Protein AF-A0AAN8WS54-F1 (afdb_monomer)

pLDDT: mean 79.35, std 14.36, range [49.56, 96.69]

Structure (mmCIF, N/CA/C/O backbone):
data_AF-A0AAN8WS54-F1
#
_entry.id   AF-A0AAN8WS54-F1
#
loop_
_atom_site.group_PDB
_atom_site.id
_atom_site.type_symbol
_atom_site.label_atom_id
_atom_site.label_alt_id
_atom_site.label_comp_id
_atom_site.label_asym_id
_atom_site.label_entity_id
_atom_site.label_seq_id
_atom_site.pdbx_PDB_ins_code
_atom_site.Cartn_x
_atom_site.Cartn_y
_atom_site.Cartn_z
_atom_site.occupancy
_atom_site.B_iso_or_equiv
_atom_site.auth_seq_id
_atom_site.auth_comp_id
_atom_site.auth_asym_id
_atom_site.auth_atom_id
_atom_site.pdbx_PDB_model_num
ATOM 1 N N . MET A 1 1 ? 0.613 -7.664 -2.231 1.00 59.56 1 MET A N 1
ATOM 2 C CA . MET A 1 1 ? 0.636 -6.201 -1.963 1.00 59.56 1 MET A CA 1
ATOM 3 C C . MET A 1 1 ? 1.751 -5.800 -0.990 1.00 59.56 1 MET A C 1
ATOM 5 O O . MET A 1 1 ? 1.720 -6.219 0.159 1.00 59.56 1 MET A O 1
ATOM 9 N N . PHE A 1 2 ? 2.705 -4.967 -1.430 1.00 70.44 2 PHE A N 1
ATOM 10 C CA . PHE A 1 2 ? 3.689 -4.318 -0.548 1.00 70.44 2 PHE A CA 1
A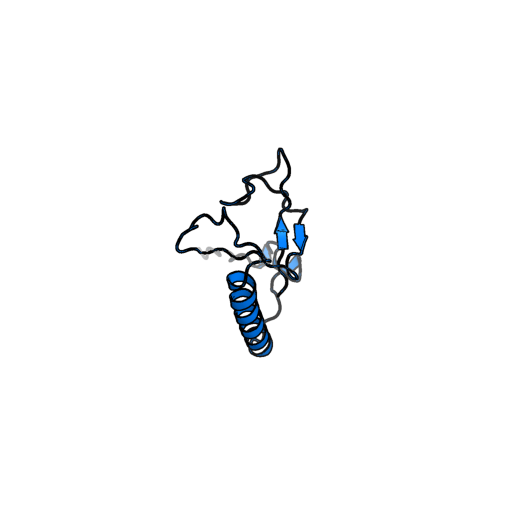TOM 11 C C . PHE A 1 2 ? 3.227 -2.900 -0.216 1.00 70.44 2 PHE A C 1
ATOM 13 O O . PHE A 1 2 ? 3.254 -2.025 -1.084 1.00 70.44 2 PHE A O 1
ATOM 20 N N . LEU A 1 3 ? 2.813 -2.664 1.024 1.00 78.88 3 LEU A N 1
ATOM 21 C CA . LEU A 1 3 ? 2.428 -1.341 1.499 1.00 78.88 3 LEU A CA 1
ATOM 22 C C . LEU A 1 3 ? 3.521 -0.742 2.365 1.00 78.88 3 LEU A C 1
ATOM 24 O O . LEU A 1 3 ? 4.018 -1.364 3.300 1.00 78.88 3 LEU A O 1
ATOM 28 N N . LYS A 1 4 ? 3.862 0.508 2.066 1.00 78.31 4 LYS A N 1
ATOM 29 C CA . LYS A 1 4 ? 4.844 1.276 2.822 1.00 78.31 4 LYS A CA 1
ATOM 30 C C . LYS A 1 4 ? 4.226 2.582 3.281 1.00 78.31 4 LYS A C 1
ATOM 32 O O . LYS A 1 4 ? 3.531 3.240 2.513 1.00 78.31 4 LYS A O 1
ATOM 37 N N . ARG A 1 5 ? 4.526 2.974 4.514 1.00 75.38 5 ARG A N 1
ATOM 38 C CA . ARG A 1 5 ? 4.128 4.257 5.096 1.00 75.38 5 ARG A CA 1
ATOM 39 C C . ARG A 1 5 ? 5.364 5.013 5.547 1.00 75.38 5 ARG A C 1
ATOM 41 O O . ARG A 1 5 ? 6.258 4.421 6.136 1.00 75.38 5 ARG A O 1
ATOM 48 N N . HIS A 1 6 ? 5.421 6.318 5.315 1.00 74.00 6 HIS A N 1
ATOM 49 C CA . HIS A 1 6 ? 6.519 7.123 5.844 1.00 74.00 6 HIS A CA 1
ATOM 50 C C . HIS A 1 6 ? 6.444 7.242 7.366 1.00 74.00 6 HIS A C 1
ATOM 52 O O . HIS A 1 6 ? 5.361 7.409 7.933 1.00 74.00 6 HIS A O 1
ATOM 58 N N . LYS A 1 7 ? 7.601 7.182 8.029 1.00 69.50 7 LYS A N 1
ATOM 59 C CA . LYS A 1 7 ? 7.674 7.444 9.466 1.00 69.50 7 LYS A CA 1
ATOM 60 C C . LYS A 1 7 ? 7.533 8.940 9.726 1.00 69.50 7 LYS A C 1
ATOM 62 O O . LYS A 1 7 ? 8.192 9.754 9.07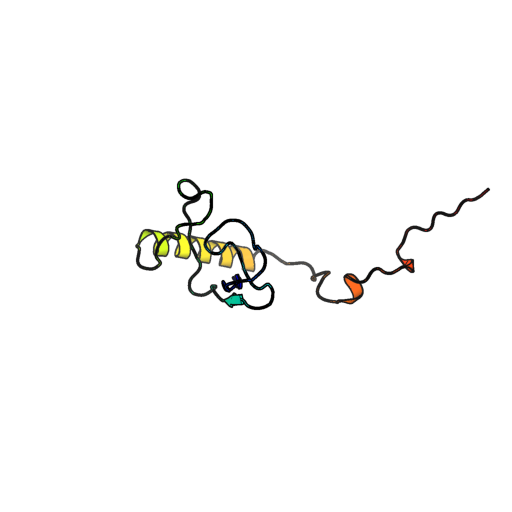0 1.00 69.50 7 LYS A O 1
ATOM 67 N N . TYR A 1 8 ? 6.699 9.277 10.705 1.00 65.06 8 TYR A N 1
ATOM 68 C CA . TYR A 1 8 ? 6.639 10.629 11.243 1.00 65.06 8 TYR A CA 1
ATOM 69 C C . TYR A 1 8 ? 7.945 10.963 11.957 1.00 65.06 8 TYR A C 1
ATOM 71 O O . TYR A 1 8 ? 8.429 10.172 12.767 1.00 65.06 8 TYR A O 1
ATOM 79 N N . HIS A 1 9 ? 8.474 12.153 11.688 1.00 60.34 9 HIS A N 1
ATOM 80 C CA . HIS A 1 9 ? 9.602 12.724 12.418 1.00 60.34 9 HIS A CA 1
ATOM 81 C C . HIS A 1 9 ? 9.334 14.206 12.671 1.00 60.34 9 HIS A C 1
ATOM 83 O O . HIS A 1 9 ? 8.999 14.941 11.735 1.00 60.34 9 HIS A O 1
ATOM 89 N N . GLU A 1 10 ? 9.529 14.654 13.913 1.00 57.16 10 GLU A N 1
ATOM 90 C CA . GLU A 1 10 ? 9.531 16.081 14.246 1.00 57.16 10 GLU A CA 1
ATOM 91 C C . GLU A 1 10 ? 10.614 16.785 13.395 1.00 57.16 10 GLU A C 1
ATOM 93 O O . GLU A 1 10 ? 11.775 16.376 13.408 1.00 57.16 10 GLU A O 1
ATOM 98 N N . ASN A 1 11 ? 10.235 17.822 12.631 1.00 57.25 11 ASN A N 1
ATOM 99 C CA . ASN A 1 11 ? 11.071 18.583 11.672 1.00 57.25 11 ASN A CA 1
ATOM 100 C C . ASN A 1 11 ? 11.350 17.948 10.290 1.00 57.25 11 ASN A C 1
ATOM 102 O O . ASN A 1 11 ? 12.312 18.337 9.624 1.00 57.25 11 ASN A O 1
ATOM 106 N N . SER A 1 12 ? 10.542 16.995 9.826 1.00 59.56 12 SER A N 1
ATOM 107 C CA . SER A 1 12 ? 10.639 16.493 8.442 1.00 59.56 12 SER A CA 1
ATOM 108 C C . SER A 1 12 ? 9.826 17.341 7.440 1.00 59.56 12 SER A C 1
ATOM 110 O O . SER A 1 12 ? 9.286 18.376 7.810 1.00 59.56 12 SER A O 1
ATOM 112 N N . THR A 1 13 ? 9.802 16.987 6.151 1.00 55.06 13 THR A N 1
ATOM 113 C CA . THR A 1 13 ? 9.071 17.717 5.087 1.00 55.06 13 THR A CA 1
ATOM 114 C C . THR A 1 13 ? 7.670 17.152 4.863 1.00 55.06 13 THR A C 1
ATOM 116 O O . THR A 1 13 ? 7.441 15.969 5.083 1.00 55.06 13 THR A O 1
ATOM 119 N N . GLN A 1 14 ? 6.726 17.982 4.413 1.00 53.38 14 GLN A N 1
ATOM 120 C CA . GLN A 1 14 ? 5.315 17.609 4.302 1.00 53.38 14 GLN A CA 1
ATOM 121 C C . GLN A 1 14 ? 5.053 16.474 3.304 1.00 53.38 14 GLN A C 1
ATOM 123 O O . GLN A 1 14 ? 5.383 16.583 2.124 1.00 53.38 14 GLN A O 1
ATOM 128 N N . CYS A 1 15 ? 4.410 15.406 3.779 1.00 54.31 15 CYS A N 1
ATOM 129 C CA . CYS A 1 15 ? 4.001 14.254 2.978 1.00 54.31 15 CYS A CA 1
ATOM 130 C C . CYS A 1 15 ? 2.470 14.126 2.988 1.00 54.31 15 CYS A C 1
ATOM 132 O O . CYS A 1 15 ? 1.923 13.205 3.580 1.00 54.31 15 CYS A O 1
ATOM 134 N N . GLY A 1 16 ? 1.779 15.060 2.328 1.00 53.72 16 GLY A N 1
ATOM 135 C CA . GLY A 1 16 ? 0.326 14.981 2.122 1.00 53.72 16 GLY A CA 1
ATOM 136 C C . GLY A 1 16 ? -0.541 15.382 3.325 1.00 53.72 16 GLY A C 1
ATOM 137 O O . GLY A 1 16 ? -0.067 16.031 4.259 1.00 53.72 16 GLY A O 1
ATOM 138 N N . TRP A 1 17 ? -1.835 15.057 3.228 1.00 49.56 17 TRP A N 1
ATOM 139 C CA . TRP A 1 17 ? -2.867 15.252 4.258 1.00 49.56 17 TRP A CA 1
ATOM 140 C C . TRP A 1 17 ? -3.080 13.915 4.998 1.00 49.56 17 TRP A C 1
ATOM 142 O O . TRP A 1 17 ? -3.034 12.879 4.340 1.00 49.56 17 TRP A O 1
ATOM 152 N N . GLY A 1 18 ? -3.223 13.928 6.330 1.00 52.03 18 GLY A N 1
ATOM 153 C CA . GLY A 1 18 ? -3.284 12.726 7.184 1.00 52.03 18 GLY A CA 1
ATOM 154 C C . GLY A 1 18 ? -2.297 12.756 8.367 1.00 52.03 18 GLY A C 1
ATOM 155 O O . GLY A 1 18 ? -1.488 13.682 8.471 1.00 52.03 18 GLY A O 1
ATOM 156 N N . ILE A 1 19 ? -2.330 11.723 9.234 1.00 50.78 19 ILE A N 1
ATOM 157 C CA . ILE A 1 19 ? -1.767 11.623 10.619 1.00 50.78 19 ILE A CA 1
ATOM 158 C C . ILE A 1 19 ? -0.261 11.901 10.837 1.00 50.78 19 ILE A C 1
ATOM 160 O O . ILE A 1 19 ? 0.325 11.518 11.854 1.00 50.78 19 ILE A O 1
ATOM 164 N N . SER A 1 20 ? 0.429 12.519 9.893 1.00 50.78 20 SER A N 1
ATOM 165 C CA . SER A 1 20 ? 1.713 13.165 10.126 1.00 50.78 20 SER A CA 1
ATOM 166 C C . SER A 1 20 ? 2.010 14.137 8.988 1.00 50.78 20 SER A C 1
ATOM 168 O O . SER A 1 20 ? 2.439 13.738 7.913 1.00 50.78 20 SER A O 1
ATOM 170 N N . ALA A 1 21 ? 1.819 15.436 9.243 1.00 52.38 21 ALA A N 1
ATOM 171 C CA . ALA A 1 21 ? 2.047 16.510 8.272 1.00 52.38 21 ALA A CA 1
ATOM 172 C C . ALA A 1 21 ? 3.521 16.680 7.862 1.00 52.38 21 ALA A C 1
ATOM 174 O O . ALA A 1 21 ? 3.827 17.564 7.072 1.00 52.38 21 ALA A O 1
ATOM 175 N N . PHE A 1 22 ? 4.430 15.860 8.396 1.00 52.62 22 PHE A N 1
ATOM 176 C CA . PHE A 1 22 ? 5.859 15.868 8.121 1.00 52.62 22 PHE A CA 1
ATOM 177 C C . PHE A 1 22 ? 6.369 14.425 8.112 1.00 52.62 22 PHE A C 1
ATOM 179 O O . PHE A 1 22 ? 6.255 13.736 9.125 1.00 52.62 22 PHE A O 1
ATOM 186 N N . CYS A 1 23 ? 6.947 13.954 7.004 1.00 58.97 23 CYS A N 1
ATOM 187 C CA . CYS A 1 23 ? 7.574 12.636 6.971 1.00 58.97 23 CYS A CA 1
ATOM 188 C C . CYS A 1 23 ? 8.943 12.641 6.275 1.00 58.97 23 CYS A C 1
ATOM 190 O O . CYS A 1 23 ? 9.284 13.517 5.475 1.00 58.97 23 CYS A O 1
ATOM 192 N N . ASN A 1 24 ? 9.763 11.635 6.592 1.00 56.59 24 ASN A N 1
ATOM 193 C CA . ASN A 1 24 ? 11.043 11.403 5.926 1.00 56.59 24 ASN A CA 1
ATOM 194 C C . ASN A 1 24 ? 10.851 10.454 4.728 1.00 56.59 24 ASN A C 1
ATOM 196 O O . ASN A 1 24 ? 10.416 9.313 4.890 1.00 56.59 24 ASN A O 1
ATOM 200 N N . CYS A 1 25 ? 11.213 10.899 3.520 1.00 60.44 25 CYS A N 1
ATOM 201 C CA . CYS A 1 25 ? 11.076 10.099 2.297 1.00 60.44 25 CYS A CA 1
ATOM 202 C C . CYS A 1 25 ? 11.927 8.815 2.289 1.00 60.44 25 CYS A C 1
ATOM 204 O O . CYS A 1 25 ? 11.630 7.893 1.533 1.00 60.44 25 CYS A O 1
ATOM 206 N N . PHE A 1 26 ? 12.975 8.752 3.112 1.00 65.25 26 PHE A N 1
ATOM 207 C CA . PHE A 1 26 ? 13.935 7.648 3.149 1.00 65.25 26 PHE A CA 1
ATOM 208 C C . PHE A 1 26 ? 13.671 6.642 4.272 1.00 65.25 26 PHE A C 1
ATOM 210 O O . PHE A 1 26 ? 14.315 5.595 4.303 1.00 65.25 26 PHE A O 1
ATOM 217 N N . ASP A 1 27 ? 12.737 6.935 5.179 1.00 70.94 27 ASP A N 1
ATOM 218 C CA . ASP A 1 27 ? 12.437 6.093 6.334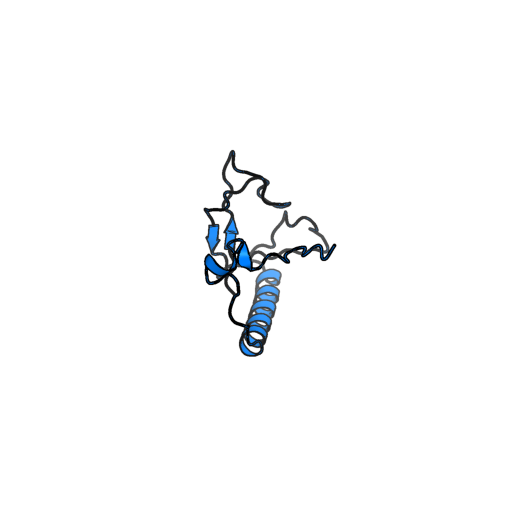 1.00 70.94 27 ASP A CA 1
ATOM 219 C C . ASP A 1 27 ? 10.955 5.698 6.334 1.00 70.94 27 ASP A C 1
ATOM 221 O O . ASP A 1 27 ? 10.063 6.528 6.529 1.00 70.94 27 ASP A O 1
ATOM 225 N N . VAL A 1 28 ? 10.695 4.417 6.068 1.00 76.00 28 VAL A N 1
ATOM 226 C CA . VAL A 1 28 ? 9.353 3.870 5.836 1.00 76.00 28 VAL A CA 1
ATOM 227 C C . VAL A 1 28 ? 9.099 2.632 6.696 1.00 76.00 28 VAL A C 1
ATOM 229 O O . VAL A 1 28 ? 9.994 1.814 6.907 1.00 76.00 28 VAL A O 1
ATOM 232 N N . TRP A 1 29 ? 7.873 2.491 7.192 1.00 79.69 29 TRP A N 1
ATOM 233 C CA . TRP A 1 29 ? 7.333 1.269 7.778 1.00 79.69 29 TRP A CA 1
ATOM 234 C C . TRP A 1 29 ? 6.706 0.403 6.697 1.00 79.69 29 TRP A C 1
ATOM 236 O O . TRP A 1 29 ? 5.965 0.907 5.854 1.00 79.69 29 TRP A O 1
ATOM 246 N N . ASP A 1 30 ? 6.986 -0.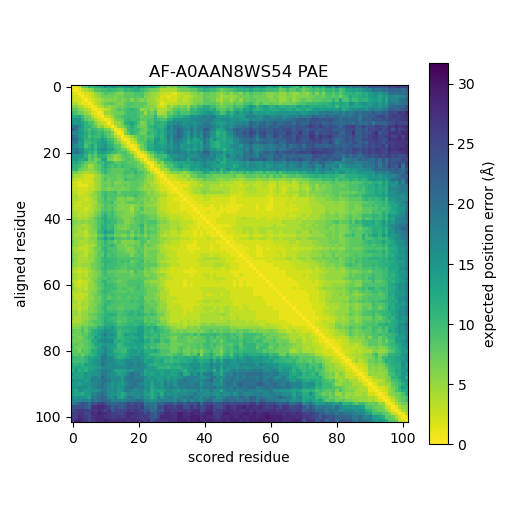895 6.746 1.00 84.62 30 ASP A N 1
ATOM 247 C CA . ASP A 1 30 ? 6.172 -1.881 6.049 1.00 84.62 30 ASP A CA 1
ATOM 248 C C . ASP A 1 30 ? 4.885 -2.088 6.853 1.00 84.62 30 ASP A C 1
ATOM 250 O O . ASP A 1 30 ? 4.943 -2.363 8.052 1.00 84.62 30 ASP A O 1
ATOM 254 N N . ILE A 1 31 ? 3.742 -1.891 6.205 1.00 87.44 31 ILE A N 1
ATOM 255 C CA . ILE A 1 31 ? 2.410 -2.065 6.800 1.00 87.44 31 ILE A CA 1
ATOM 256 C C . ILE A 1 31 ? 1.604 -3.130 6.046 1.00 87.44 31 ILE A C 1
ATOM 258 O O . ILE A 1 31 ? 0.381 -3.165 6.125 1.00 87.44 31 ILE A O 1
ATOM 262 N N . SER A 1 32 ? 2.269 -3.989 5.269 1.00 86.75 32 SER A N 1
ATOM 263 C CA . SER A 1 32 ? 1.601 -5.013 4.453 1.00 86.75 32 SER A CA 1
ATOM 264 C C . SER A 1 32 ? 0.821 -6.016 5.316 1.00 86.75 32 SER A C 1
ATOM 266 O O . SER A 1 32 ? -0.288 -6.428 4.954 1.00 86.75 32 SER A O 1
ATOM 268 N N . ASP A 1 33 ? 1.366 -6.355 6.488 1.00 87.62 33 ASP A N 1
ATOM 269 C CA . ASP A 1 33 ? 0.777 -7.313 7.433 1.00 87.62 33 ASP A CA 1
ATOM 270 C C . ASP A 1 33 ? -0.414 -6.744 8.214 1.00 87.62 33 ASP A C 1
ATOM 272 O O . ASP A 1 33 ? -1.327 -7.493 8.567 1.00 87.62 33 ASP A O 1
ATOM 276 N N . GLU A 1 34 ? -0.459 -5.428 8.416 1.00 89.81 34 GLU A N 1
ATOM 277 C CA . GLU A 1 34 ? -1.550 -4.725 9.094 1.00 89.81 34 GLU A CA 1
ATOM 278 C C . GLU A 1 34 ? -1.825 -3.390 8.374 1.00 89.81 34 GLU A C 1
ATOM 280 O O . GLU A 1 34 ? -1.346 -2.332 8.792 1.00 89.81 34 GLU A O 1
ATOM 285 N N . PRO A 1 35 ? -2.540 -3.426 7.231 1.00 91.56 35 PRO A N 1
ATOM 286 C CA . PRO A 1 35 ? -2.823 -2.234 6.443 1.00 91.56 35 PRO A CA 1
ATOM 287 C C . PRO A 1 35 ? -3.712 -1.268 7.217 1.00 91.56 35 PRO A C 1
ATOM 289 O O . PRO A 1 35 ? -4.556 -1.669 8.013 1.00 91.56 35 PRO A O 1
ATOM 292 N N . MET A 1 36 ? -3.587 0.023 6.945 1.00 90.94 36 MET A N 1
ATOM 293 C CA . MET A 1 36 ? -4.484 1.008 7.541 1.00 90.94 36 MET A CA 1
ATOM 294 C C . MET A 1 36 ? -5.775 1.084 6.737 1.00 90.94 36 MET A C 1
ATOM 296 O O . MET A 1 36 ? -5.735 1.172 5.511 1.00 90.94 36 MET A O 1
ATOM 300 N N . LEU A 1 37 ? -6.907 1.042 7.435 1.00 92.69 37 LEU A N 1
ATOM 301 C CA . LEU A 1 37 ? -8.231 1.128 6.835 1.00 92.69 37 LEU A CA 1
ATOM 302 C C . LEU A 1 37 ? -8.883 2.449 7.240 1.00 92.69 37 LEU A C 1
ATOM 304 O O . LEU A 1 37 ? -8.864 2.798 8.417 1.00 92.69 37 LEU A O 1
ATOM 308 N N . TYR A 1 38 ? -9.486 3.146 6.281 1.00 92.94 38 TYR A N 1
ATOM 309 C CA . TYR A 1 38 ? -10.190 4.407 6.503 1.00 92.94 38 TYR A CA 1
ATOM 310 C C . TYR A 1 38 ? -11.569 4.353 5.847 1.00 92.94 38 TYR A C 1
ATOM 312 O O . TYR A 1 38 ? -11.723 3.811 4.751 1.00 92.94 38 TYR A O 1
ATOM 320 N N . ASP A 1 39 ? -12.567 4.939 6.505 1.00 93.94 39 ASP A N 1
ATOM 321 C CA . ASP A 1 39 ? -13.888 5.158 5.917 1.00 93.94 39 ASP A CA 1
ATOM 322 C C . ASP A 1 39 ? -13.918 6.541 5.261 1.00 93.94 39 ASP A C 1
ATOM 324 O O . ASP A 1 39 ? -14.233 7.540 5.905 1.00 93.94 39 ASP A O 1
ATOM 328 N N . LEU A 1 40 ? -13.630 6.598 3.960 1.00 91.69 40 LEU A N 1
ATOM 329 C CA . LEU A 1 40 ? -13.586 7.851 3.197 1.00 91.69 40 LEU A CA 1
ATOM 330 C C . LEU A 1 40 ? -14.931 8.597 3.148 1.00 91.69 40 LEU A C 1
ATOM 332 O O . LEU A 1 40 ? -14.962 9.768 2.776 1.00 91.69 40 LEU A O 1
ATOM 336 N N . SER A 1 41 ? -16.048 7.955 3.510 1.00 94.31 41 SER A N 1
ATOM 337 C CA . SER A 1 41 ? -17.346 8.636 3.596 1.00 94.31 41 SER A CA 1
ATOM 338 C C . SER A 1 41 ? -17.469 9.520 4.840 1.00 94.31 41 SER A C 1
ATOM 340 O O . SER A 1 41 ? -18.258 10.468 4.849 1.00 94.31 41 SER A O 1
ATOM 342 N N . ARG A 1 42 ? -16.680 9.228 5.881 1.00 93.06 42 ARG A N 1
ATOM 343 C CA . ARG A 1 42 ? -16.681 9.929 7.174 1.00 93.06 42 ARG A CA 1
ATOM 344 C C . ARG A 1 42 ? -15.361 10.634 7.470 1.00 93.06 42 ARG A C 1
ATOM 346 O O . ARG A 1 42 ? -15.367 11.665 8.132 1.00 93.06 42 ARG A O 1
ATOM 353 N N . ASP A 1 43 ? -14.260 10.095 6.967 1.00 87.62 43 ASP A N 1
ATOM 354 C CA . ASP A 1 43 ? -12.886 10.527 7.199 1.00 87.62 43 ASP A CA 1
ATOM 355 C C . ASP A 1 43 ? -12.175 10.752 5.857 1.00 87.62 43 ASP A C 1
ATOM 357 O O . ASP A 1 43 ? -11.271 10.024 5.457 1.00 87.62 43 ASP A O 1
ATOM 361 N N . VAL A 1 44 ? -12.626 11.777 5.125 1.00 86.81 44 VAL A N 1
ATOM 362 C CA . VAL A 1 44 ? -12.116 12.132 3.783 1.00 86.81 44 VAL A CA 1
ATOM 363 C C . VAL A 1 44 ? -10.616 12.461 3.798 1.00 86.81 44 VAL A C 1
ATOM 365 O O . VAL A 1 44 ? -9.951 12.359 2.770 1.00 86.81 44 VAL A O 1
ATOM 368 N N . TYR A 1 45 ? -10.094 12.877 4.953 1.00 81.56 45 TYR A N 1
ATOM 369 C CA . TYR A 1 45 ? -8.700 13.279 5.133 1.00 81.56 45 TYR A CA 1
ATOM 370 C C . TYR A 1 45 ? -7.796 12.166 5.680 1.00 81.56 45 TYR A C 1
ATOM 372 O O . TYR A 1 45 ? -6.607 12.416 5.853 1.00 81.56 45 TYR A O 1
ATOM 380 N N . GLU A 1 46 ? -8.324 10.957 5.912 1.00 85.38 46 GLU A N 1
ATOM 381 C CA . GLU A 1 46 ? -7.549 9.800 6.393 1.00 85.38 46 GLU A CA 1
ATOM 382 C C . GLU A 1 46 ? -6.808 10.073 7.723 1.00 85.38 46 GLU A C 1
ATOM 384 O O . GLU A 1 46 ? -5.661 9.662 7.941 1.00 85.38 46 GLU A O 1
ATOM 389 N N . ASP A 1 47 ? -7.467 10.790 8.636 1.00 83.19 47 ASP A N 1
ATOM 390 C CA . ASP A 1 47 ? -6.916 11.168 9.940 1.00 83.19 47 ASP A CA 1
ATOM 391 C C . ASP A 1 47 ? -7.223 10.128 11.034 1.00 83.19 47 ASP A C 1
ATOM 393 O O . ASP A 1 47 ? -6.516 10.047 12.044 1.00 83.19 47 ASP A O 1
ATOM 397 N N . HIS A 1 48 ? -8.255 9.303 10.836 1.00 87.38 48 HIS A N 1
ATOM 398 C CA . HIS A 1 48 ? -8.843 8.425 11.847 1.00 87.38 48 HIS A CA 1
ATOM 399 C C . HIS A 1 48 ? -8.951 6.980 11.332 1.00 87.38 48 HIS A C 1
ATOM 401 O O . HIS A 1 48 ? -10.025 6.539 10.911 1.00 87.38 48 HIS A O 1
ATOM 407 N N . PRO A 1 49 ? -7.858 6.197 11.389 1.00 90.75 49 PRO A N 1
ATOM 408 C CA . PRO A 1 49 ? -7.877 4.819 10.921 1.00 90.75 49 PRO A CA 1
ATOM 409 C C . PRO A 1 49 ? -8.795 3.943 11.778 1.00 90.75 49 PRO A C 1
ATOM 411 O O . PRO A 1 49 ? -8.811 4.029 13.011 1.00 90.75 49 PRO A O 1
ATOM 414 N N . ILE A 1 50 ? -9.514 3.038 11.120 1.00 94.25 50 ILE A N 1
ATOM 415 C CA . ILE A 1 50 ? -10.309 1.997 11.766 1.00 94.25 50 ILE A CA 1
ATOM 416 C C . ILE A 1 50 ? -9.356 1.019 12.458 1.00 94.25 50 ILE A C 1
ATOM 418 O O . ILE A 1 50 ? -8.382 0.544 11.872 1.00 94.25 50 ILE A O 1
ATOM 422 N N . SER A 1 51 ? -9.636 0.717 13.727 1.00 94.12 51 SER A N 1
ATOM 423 C CA . SER A 1 51 ? -8.763 -0.131 14.537 1.00 94.12 51 SER A CA 1
ATOM 424 C C . SER A 1 51 ? -8.742 -1.588 14.035 1.00 94.12 51 SER A C 1
ATOM 426 O O . SER A 1 51 ? -9.817 -2.163 13.825 1.00 94.12 51 SER A O 1
ATOM 428 N N . PRO A 1 52 ? -7.556 -2.232 13.968 1.00 93.94 52 PRO A N 1
ATOM 429 C CA . PRO A 1 52 ? -7.396 -3.640 13.575 1.00 93.94 52 PRO A CA 1
ATOM 430 C C . PRO A 1 52 ? -8.177 -4.648 14.428 1.00 93.94 52 PRO A C 1
ATOM 432 O O . PRO A 1 52 ? -8.488 -5.758 13.995 1.00 93.94 52 PRO A O 1
ATOM 435 N N . ASN A 1 53 ? -8.520 -4.254 15.655 1.00 95.12 53 ASN A N 1
ATOM 436 C CA . ASN A 1 53 ? -9.233 -5.092 16.617 1.00 95.12 53 ASN A CA 1
ATOM 437 C C . ASN A 1 53 ? -10.756 -5.109 16.401 1.00 95.12 53 ASN A C 1
ATOM 439 O O . ASN A 1 53 ? -11.475 -5.754 17.163 1.00 95.12 53 ASN A O 1
ATOM 443 N N . THR A 1 54 ? -11.266 -4.374 15.412 1.00 96.50 54 THR A N 1
ATOM 444 C CA . THR A 1 54 ? -12.700 -4.322 15.103 1.00 96.50 54 THR A CA 1
ATOM 445 C C . THR A 1 54 ? -13.085 -5.396 14.088 1.00 96.50 54 THR A C 1
ATOM 447 O O . THR A 1 54 ? -12.299 -5.756 13.213 1.00 96.50 54 THR A O 1
ATOM 450 N N . SER A 1 55 ? -14.318 -5.901 14.178 1.00 96.50 55 SER A N 1
ATOM 451 C CA . SER A 1 55 ? -14.843 -6.862 13.198 1.00 96.50 55 SER A CA 1
ATOM 45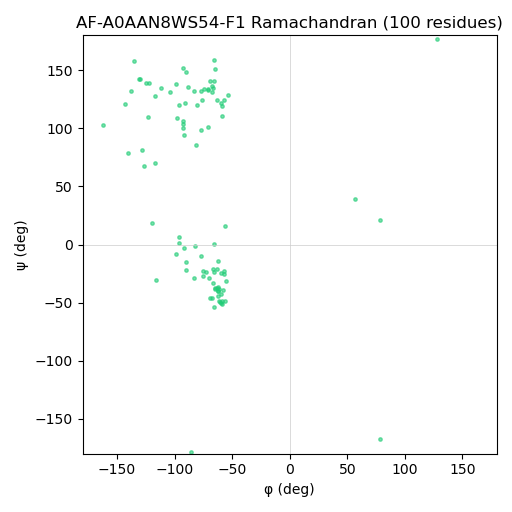2 C C . SER A 1 55 ? -14.943 -6.255 11.798 1.00 96.50 55 SER A C 1
ATOM 454 O O . SER A 1 55 ? -14.627 -6.925 10.823 1.00 96.50 55 SER A O 1
ATOM 456 N N . GLU A 1 56 ? -15.323 -4.976 11.717 1.00 95.19 56 GLU A N 1
ATOM 457 C CA . GLU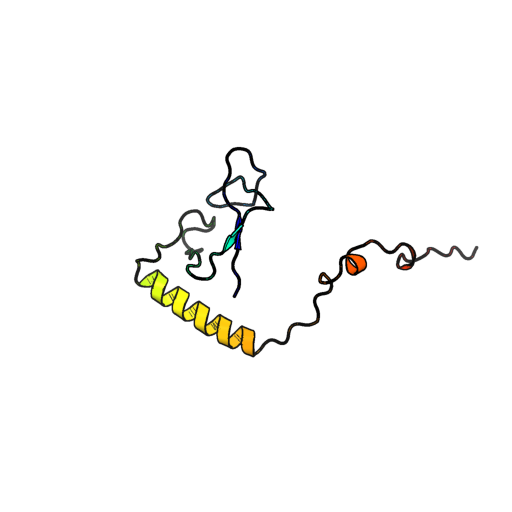 A 1 56 ? -15.387 -4.204 10.472 1.00 95.19 56 GLU A CA 1
ATOM 458 C C . GLU A 1 56 ? -14.039 -4.205 9.746 1.00 95.19 56 GLU A C 1
ATOM 460 O O . GLU A 1 56 ? -13.970 -4.531 8.562 1.00 95.19 56 GLU A O 1
ATOM 465 N N . TYR A 1 57 ? -12.952 -3.923 10.470 1.00 96.56 57 TYR A N 1
ATOM 466 C CA . TYR A 1 57 ? -11.613 -3.974 9.901 1.00 96.56 57 TYR A CA 1
ATOM 467 C C . TYR A 1 57 ? -11.283 -5.359 9.343 1.00 96.56 57 TYR A C 1
ATOM 469 O O . TYR A 1 57 ? -10.852 -5.480 8.198 1.00 96.56 57 TYR A O 1
ATOM 477 N N . GLN A 1 58 ? -11.481 -6.405 10.148 1.00 96.12 58 GLN A N 1
ATOM 478 C CA . GLN A 1 58 ? -11.093 -7.769 9.780 1.00 96.12 58 GLN A CA 1
ATOM 479 C C . GLN A 1 58 ? -11.851 -8.264 8.546 1.00 96.12 58 GLN A C 1
ATOM 481 O O . GLN A 1 58 ? -11.254 -8.890 7.669 1.00 96.12 58 GLN A O 1
ATOM 486 N N . GLU A 1 59 ? -13.142 -7.949 8.458 1.00 96.69 59 GLU A N 1
ATOM 487 C CA . GLU A 1 59 ? -13.987 -8.298 7.320 1.00 96.69 59 GLU A CA 1
ATOM 488 C C . GLU A 1 59 ? -13.541 -7.572 6.045 1.00 96.69 59 GLU A C 1
ATOM 490 O O . GLU A 1 59 ? -13.250 -8.213 5.031 1.00 96.69 59 GLU A O 1
ATOM 495 N N . VAL A 1 60 ? -13.421 -6.243 6.102 1.00 96.06 60 VAL A N 1
ATOM 496 C CA . VAL A 1 60 ? -13.099 -5.423 4.927 1.00 96.06 60 VAL A CA 1
ATOM 497 C C . VAL A 1 60 ? -11.679 -5.691 4.435 1.00 96.06 60 VAL A C 1
ATOM 499 O O . VAL A 1 60 ? -11.468 -5.906 3.241 1.00 96.06 60 VAL A O 1
ATOM 502 N N . VAL A 1 61 ? -10.695 -5.732 5.336 1.00 95.12 61 VAL A N 1
ATOM 503 C CA . VAL A 1 61 ? -9.303 -6.029 4.965 1.00 95.12 61 VAL A CA 1
ATOM 504 C C . VAL A 1 61 ? -9.175 -7.452 4.430 1.00 95.12 61 VAL A C 1
ATOM 506 O O . VAL A 1 61 ? -8.443 -7.666 3.464 1.00 95.12 61 VAL A O 1
ATOM 509 N N . GLY A 1 62 ? -9.907 -8.416 4.996 1.00 94.88 62 GLY A N 1
ATOM 510 C CA . GLY A 1 62 ? -9.966 -9.781 4.472 1.00 94.88 62 GLY A CA 1
ATOM 511 C C . GLY A 1 62 ? -10.467 -9.824 3.027 1.00 94.88 62 GLY A C 1
ATOM 512 O O . GLY A 1 62 ? -9.812 -10.416 2.166 1.00 94.88 62 GLY A O 1
ATOM 513 N N . TYR A 1 63 ? -11.574 -9.133 2.740 1.00 95.94 63 TYR A N 1
ATOM 514 C CA . TYR A 1 63 ? -12.124 -9.027 1.387 1.00 95.94 63 TYR A CA 1
ATOM 515 C C . TYR A 1 63 ? -11.144 -8.360 0.410 1.00 95.94 63 TYR A C 1
ATOM 517 O O . TYR A 1 63 ? -10.871 -8.898 -0.664 1.00 95.94 63 TYR A O 1
ATOM 525 N N . LEU A 1 64 ? -10.562 -7.221 0.796 1.00 93.50 64 LEU A N 1
ATOM 526 C CA . LEU A 1 64 ? -9.604 -6.492 -0.041 1.00 93.50 64 LEU A CA 1
ATOM 527 C C . LEU A 1 64 ? -8.352 -7.319 -0.337 1.00 93.50 64 LEU A C 1
ATOM 529 O O . LEU A 1 64 ? -7.866 -7.303 -1.465 1.00 93.50 64 LEU A O 1
ATOM 533 N N . ARG A 1 65 ? -7.843 -8.072 0.645 1.00 93.31 65 ARG A N 1
ATOM 534 C CA . ARG A 1 65 ? -6.700 -8.975 0.452 1.00 93.31 65 ARG A CA 1
ATOM 535 C C . ARG A 1 65 ? -7.001 -10.081 -0.548 1.00 93.31 65 ARG A C 1
ATOM 537 O O . ARG A 1 65 ? -6.168 -10.330 -1.413 1.00 93.31 65 ARG A O 1
ATOM 544 N N . SER A 1 66 ? -8.174 -10.707 -0.451 1.00 93.94 66 SER A N 1
ATOM 545 C CA . SER A 1 66 ? -8.598 -11.722 -1.422 1.00 93.94 66 SER A CA 1
ATOM 546 C C . SER A 1 66 ? -8.664 -11.130 -2.827 1.00 93.94 66 SER A C 1
ATOM 548 O O . SER A 1 66 ? -8.049 -11.660 -3.745 1.00 93.94 66 SER A O 1
ATOM 550 N N . TYR A 1 67 ? -9.340 -9.988 -2.975 1.00 94.12 67 TYR A N 1
ATOM 551 C CA . TYR A 1 67 ? -9.479 -9.317 -4.265 1.00 94.12 67 TYR A CA 1
ATOM 552 C C . TYR A 1 67 ? -8.123 -8.930 -4.872 1.00 94.12 67 TYR A C 1
ATOM 554 O O . TYR A 1 67 ? -7.897 -9.111 -6.066 1.00 94.12 67 TYR A O 1
ATOM 562 N N . LEU A 1 68 ? -7.207 -8.404 -4.056 1.00 91.00 68 LEU A N 1
ATOM 563 C CA . LEU A 1 68 ? -5.862 -8.047 -4.503 1.00 91.00 68 LEU A CA 1
ATOM 564 C C . LEU A 1 68 ? -5.051 -9.268 -4.929 1.00 91.00 68 LEU A C 1
ATOM 566 O O . LEU A 1 68 ? -4.332 -9.166 -5.914 1.00 91.00 68 LEU A O 1
ATOM 570 N N . SER A 1 69 ? -5.174 -10.398 -4.227 1.00 90.81 69 SER A N 1
ATOM 571 C CA . SER A 1 69 ? -4.514 -11.648 -4.622 1.00 90.81 69 SER A CA 1
ATOM 572 C C . SER A 1 69 ? -4.986 -12.097 -6.004 1.00 90.81 69 SER A C 1
ATOM 574 O O . SER A 1 69 ? -4.165 -12.319 -6.889 1.00 90.81 69 SER A O 1
ATOM 576 N N . ASP A 1 70 ? -6.304 -12.140 -6.217 1.00 93.81 70 ASP A N 1
ATOM 577 C CA . ASP A 1 70 ? -6.888 -12.531 -7.505 1.00 93.81 70 ASP A CA 1
ATOM 578 C C . ASP A 1 70 ? -6.464 -11.572 -8.629 1.00 93.81 70 ASP A C 1
ATOM 580 O O . ASP A 1 70 ? -6.189 -11.973 -9.763 1.00 93.81 70 ASP A O 1
ATOM 584 N N . TRP A 1 71 ? -6.394 -10.277 -8.315 1.00 92.12 71 TRP A N 1
ATOM 585 C CA . TRP A 1 71 ? -5.968 -9.261 -9.264 1.00 92.12 71 TRP A CA 1
ATOM 586 C C . TRP A 1 71 ? -4.479 -9.376 -9.612 1.00 92.12 71 TRP A C 1
ATOM 588 O O . TRP A 1 71 ? -4.145 -9.345 -10.798 1.00 92.12 71 TRP A O 1
ATOM 598 N N . GLU A 1 72 ? -3.602 -9.549 -8.618 1.00 89.25 72 GLU A N 1
ATOM 599 C CA . GLU A 1 72 ? -2.156 -9.741 -8.804 1.00 89.25 72 GLU A CA 1
ATOM 600 C C . GLU A 1 72 ? -1.867 -10.972 -9.682 1.00 89.25 72 GLU A C 1
ATOM 602 O O . GLU A 1 72 ? -1.021 -10.888 -10.572 1.00 89.25 72 GLU A O 1
ATOM 607 N N . ASP A 1 73 ? -2.625 -12.061 -9.522 1.00 90.12 73 ASP A N 1
ATOM 608 C CA . ASP A 1 73 ? -2.502 -13.265 -10.358 1.00 90.12 73 ASP A CA 1
ATOM 609 C C . ASP A 1 73 ? -2.995 -13.048 -11.801 1.00 90.12 73 ASP A C 1
ATOM 611 O O . ASP A 1 73 ? -2.516 -13.682 -12.746 1.00 90.12 73 ASP A O 1
ATOM 615 N N . SER A 1 74 ? -3.956 -12.142 -11.998 1.00 93.12 74 SER A N 1
ATOM 616 C CA . SER A 1 74 ? -4.521 -11.844 -13.320 1.00 93.12 74 SER A CA 1
ATOM 617 C C . SER A 1 74 ? -3.683 -10.853 -14.139 1.00 93.12 74 SER A C 1
ATOM 619 O O . SER A 1 74 ? -3.697 -10.885 -15.376 1.00 93.12 74 SER A O 1
ATOM 621 N N . VAL A 1 75 ? -2.946 -9.957 -13.474 1.00 91.50 75 VAL A N 1
ATOM 622 C CA . VAL A 1 75 ? -2.263 -8.833 -14.120 1.00 91.50 75 VAL A CA 1
ATOM 623 C C . VAL A 1 75 ? -0.809 -9.161 -14.426 1.00 91.50 75 VAL A C 1
ATOM 625 O O . VAL A 1 75 ? 0.027 -9.356 -13.551 1.00 91.50 75 VAL A O 1
ATOM 628 N N . HIS A 1 76 ? -0.469 -9.098 -15.712 1.00 88.06 76 HIS A N 1
ATOM 629 C CA . HIS A 1 76 ? 0.912 -9.180 -16.169 1.00 88.06 76 HIS A CA 1
ATOM 630 C C . HIS A 1 76 ? 1.496 -7.775 -16.303 1.00 88.06 76 HIS A C 1
ATOM 632 O O . HIS A 1 76 ? 1.205 -7.053 -17.261 1.00 88.06 76 HIS A O 1
ATOM 638 N N . TYR A 1 77 ? 2.330 -7.377 -15.345 1.00 83.56 77 TYR A N 1
ATOM 639 C CA . TYR A 1 77 ? 2.994 -6.080 -15.407 1.00 83.56 77 TYR A CA 1
ATOM 640 C C . TYR A 1 77 ? 4.071 -6.049 -16.496 1.00 83.56 77 TYR A C 1
ATOM 642 O O . TYR A 1 77 ? 4.905 -6.957 -16.569 1.00 83.56 77 TYR A O 1
ATOM 650 N N . PRO A 1 78 ? 4.118 -4.988 -17.322 1.00 86.88 78 PRO A N 1
ATOM 651 C CA . PRO A 1 78 ? 5.231 -4.792 -18.232 1.00 86.88 78 PRO A CA 1
ATOM 652 C C . PRO A 1 78 ? 6.522 -4.521 -17.442 1.00 86.88 78 PRO A C 1
ATOM 654 O O . PRO A 1 78 ? 6.471 -4.058 -16.296 1.00 86.88 78 PRO A O 1
ATOM 657 N N . PRO A 1 79 ? 7.699 -4.739 -18.053 1.00 86.81 79 PRO A N 1
ATOM 658 C CA . PRO A 1 79 ? 8.966 -4.387 -17.432 1.00 86.81 79 PRO A CA 1
ATOM 659 C C . PRO A 1 79 ? 8.979 -2.922 -16.985 1.00 86.81 79 PRO A C 1
ATOM 661 O O . PRO A 1 79 ? 8.682 -2.011 -17.767 1.00 86.81 79 PRO A O 1
ATOM 664 N N . SER A 1 80 ? 9.350 -2.694 -15.723 1.00 84.62 80 SER A N 1
ATOM 665 C CA . SER A 1 80 ? 9.437 -1.345 -15.168 1.00 84.62 80 SER A CA 1
ATOM 666 C C . SER A 1 80 ? 10.432 -0.507 -15.964 1.00 84.62 80 SER A C 1
ATOM 668 O O . SER A 1 80 ? 11.622 -0.828 -16.033 1.00 84.62 80 SER A O 1
ATOM 670 N N . GLN A 1 81 ? 9.958 0.614 -16.508 1.00 85.94 81 GLN A N 1
ATOM 671 C CA . GLN A 1 81 ? 10.819 1.591 -17.173 1.00 85.94 81 GLN A CA 1
ATOM 672 C C . GLN A 1 81 ? 11.779 2.264 -16.189 1.00 85.94 81 GLN A C 1
ATOM 674 O O . GLN A 1 81 ? 12.841 2.708 -16.595 1.00 85.94 81 GLN A O 1
ATOM 679 N N . PHE A 1 82 ? 11.474 2.251 -14.891 1.00 81.19 82 PHE A N 1
ATOM 680 C CA . PHE A 1 82 ? 12.300 2.845 -13.837 1.00 81.19 82 PHE A CA 1
ATOM 681 C C . PHE A 1 82 ? 13.232 1.838 -13.148 1.00 81.19 82 PHE A C 1
ATOM 683 O O . PHE A 1 82 ? 13.899 2.182 -12.176 1.00 81.19 82 PHE A O 1
ATOM 690 N N . SER A 1 83 ? 13.305 0.595 -13.639 1.00 80.38 83 SER A N 1
ATOM 691 C CA . SER A 1 83 ? 14.227 -0.425 -13.114 1.00 80.38 83 SER A CA 1
ATOM 692 C C . SER A 1 83 ? 15.703 -0.085 -13.356 1.00 80.38 83 SER A C 1
ATOM 694 O O . SER A 1 83 ? 16.576 -0.546 -12.625 1.00 80.38 83 SER A O 1
ATOM 696 N N . SER A 1 84 ? 15.986 0.750 -14.359 1.00 80.88 84 SER A N 1
ATOM 697 C CA . SER A 1 84 ? 17.322 1.236 -14.682 1.00 80.88 84 SER A CA 1
ATOM 698 C C . SER A 1 84 ? 17.383 2.746 -14.520 1.00 80.88 84 SER A C 1
ATOM 700 O O . SER A 1 84 ? 16.619 3.481 -15.143 1.00 80.88 84 SER A O 1
ATOM 702 N N . VAL A 1 85 ? 18.368 3.225 -13.758 1.00 73.50 85 VAL A N 1
ATOM 703 C CA . VAL A 1 85 ? 18.651 4.664 -13.625 1.00 73.50 85 VAL A CA 1
ATOM 704 C C . VAL A 1 85 ? 18.929 5.306 -14.992 1.00 73.50 85 VAL A C 1
ATOM 706 O O . VAL A 1 85 ? 18.684 6.495 -15.176 1.00 73.50 85 VAL A O 1
ATOM 709 N N . TRP A 1 86 ? 19.397 4.529 -15.974 1.00 76.19 86 TRP A N 1
ATOM 710 C CA . TRP A 1 86 ? 19.644 5.013 -1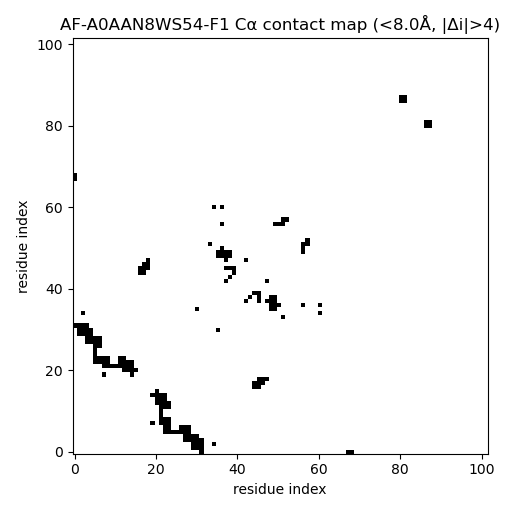7.332 1.00 76.19 86 TRP A CA 1
ATOM 711 C C . TRP A 1 86 ? 18.373 5.403 -18.078 1.00 76.19 86 TRP A C 1
ATOM 713 O O . TRP A 1 86 ? 18.406 6.367 -18.834 1.00 76.19 86 TRP A O 1
ATOM 723 N N . ASN A 1 87 ? 17.257 4.723 -17.817 1.00 73.12 87 ASN A N 1
ATOM 724 C CA . ASN A 1 87 ? 15.974 5.050 -18.437 1.00 73.12 87 ASN A CA 1
ATOM 725 C C . ASN A 1 87 ? 15.376 6.348 -17.871 1.00 73.12 87 ASN A C 1
ATOM 727 O O . ASN A 1 87 ? 14.594 7.010 -18.543 1.00 73.12 87 ASN A O 1
ATOM 731 N N . SER A 1 88 ? 15.772 6.730 -16.652 1.00 74.31 88 SER A N 1
ATOM 732 C CA . SER A 1 88 ? 15.372 7.990 -16.012 1.00 74.31 88 SER A CA 1
ATOM 733 C C . SER A 1 88 ? 16.325 9.149 -16.317 1.00 74.31 88 SER A C 1
ATOM 735 O O . SER A 1 88 ? 15.994 10.305 -16.053 1.00 74.31 88 SER A O 1
ATOM 737 N N . LYS A 1 89 ? 17.532 8.871 -16.829 1.00 80.00 89 LYS A N 1
ATOM 738 C CA . LYS A 1 89 ? 18.502 9.915 -17.168 1.00 80.00 89 LYS A CA 1
ATOM 739 C C . LYS A 1 89 ? 18.120 10.577 -18.480 1.00 80.00 89 LYS A C 1
ATOM 741 O O . LYS A 1 89 ? 17.906 9.921 -19.497 1.00 80.00 89 LYS A O 1
ATOM 746 N N . HIS A 1 90 ? 18.129 11.905 -18.460 1.00 69.81 90 HIS A N 1
ATOM 747 C CA . HIS A 1 90 ? 17.953 12.693 -19.663 1.00 69.81 90 HIS A CA 1
ATOM 748 C C . HIS A 1 90 ? 19.055 12.348 -20.671 1.00 69.81 90 HIS A C 1
ATOM 750 O O . HIS A 1 90 ? 20.232 12.642 -20.461 1.00 69.81 90 HIS A O 1
ATOM 756 N N . SER A 1 91 ? 18.663 11.692 -21.757 1.00 78.88 91 SER A N 1
ATOM 757 C CA . SER A 1 91 ? 19.563 11.332 -22.842 1.00 78.88 91 SER A CA 1
ATOM 758 C C . SER A 1 91 ? 19.520 12.440 -23.884 1.00 78.88 91 SER A C 1
ATOM 760 O O . SER A 1 91 ? 18.537 12.563 -24.610 1.00 78.88 91 SER A O 1
ATOM 762 N N . PHE A 1 92 ? 20.572 13.258 -23.954 1.00 75.75 92 PHE A N 1
ATOM 763 C CA . PHE A 1 92 ? 20.634 14.407 -24.868 1.00 75.75 92 PHE A CA 1
ATOM 764 C C . PHE A 1 92 ? 20.389 14.025 -26.339 1.00 75.75 92 PHE A C 1
ATOM 766 O O . PHE A 1 92 ? 19.790 14.795 -27.076 1.00 75.75 92 PHE A O 1
ATOM 773 N N . TRP A 1 93 ? 20.780 12.819 -26.758 1.00 76.69 93 TRP A N 1
ATOM 774 C CA . TRP A 1 93 ? 20.553 12.296 -28.114 1.00 76.69 93 TRP A CA 1
ATOM 775 C C . TRP A 1 93 ? 19.120 11.806 -28.385 1.00 76.69 93 TRP A C 1
ATOM 777 O O . TRP A 1 93 ? 18.796 11.505 -29.529 1.00 76.69 93 TRP A O 1
ATOM 787 N N . LEU A 1 94 ? 18.268 11.703 -27.360 1.00 79.75 94 LEU A N 1
ATOM 788 C CA . LEU A 1 94 ? 16.831 11.440 -27.514 1.00 79.75 94 LEU A CA 1
ATOM 789 C C . LEU A 1 94 ? 16.013 12.736 -27.593 1.00 79.75 94 LEU A C 1
ATOM 791 O O . LEU A 1 94 ? 14.798 12.678 -27.777 1.00 79.75 94 LEU A O 1
ATOM 795 N N . GLN A 1 95 ? 16.650 13.903 -27.450 1.00 80.00 95 GLN A N 1
ATOM 796 C CA . GLN A 1 95 ? 15.962 15.172 -27.636 1.00 80.00 95 GLN A CA 1
ATOM 797 C C . GLN A 1 95 ? 15.645 15.369 -29.122 1.00 80.00 95 GLN A C 1
ATOM 799 O O . GLN A 1 95 ? 16.533 15.190 -29.961 1.00 80.00 95 GLN A O 1
ATOM 804 N N . PRO A 1 96 ? 14.410 15.761 -29.477 1.00 79.56 96 PRO A N 1
ATOM 805 C CA . PRO A 1 96 ? 14.107 16.141 -30.846 1.00 79.56 96 PRO A CA 1
ATOM 806 C C . PRO A 1 96 ? 15.006 17.315 -31.243 1.00 79.56 96 PRO A C 1
ATOM 808 O O . PRO A 1 96 ? 14.973 18.381 -30.627 1.00 79.56 96 PRO A O 1
ATOM 811 N N . VAL A 1 97 ? 15.833 17.108 -32.265 1.00 76.50 97 VAL A N 1
ATOM 812 C CA . VAL A 1 97 ? 16.7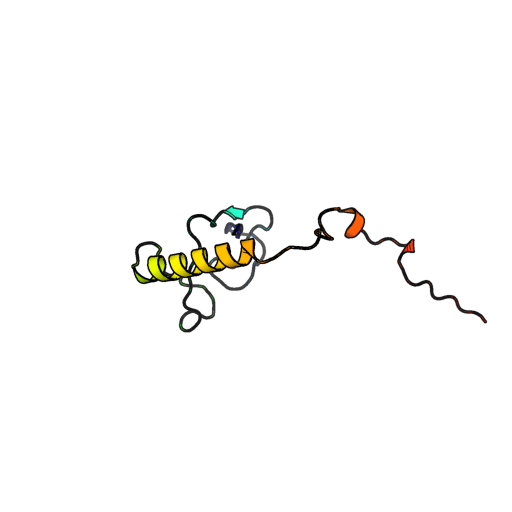04 18.157 -32.791 1.00 76.50 97 VAL A CA 1
ATOM 813 C C . VAL A 1 97 ? 15.863 19.035 -33.708 1.00 76.50 97 VAL A C 1
ATOM 815 O O . VAL A 1 97 ? 15.309 18.557 -34.698 1.00 76.50 97 VAL A O 1
ATOM 818 N N . TYR A 1 98 ? 15.761 20.323 -33.392 1.00 69.50 98 TYR A N 1
ATOM 819 C CA . TYR A 1 98 ? 15.221 21.292 -34.335 1.00 69.50 98 TYR A CA 1
ATOM 820 C C . TYR A 1 98 ? 16.242 21.484 -35.463 1.00 69.50 98 TYR A C 1
ATOM 822 O O . TYR A 1 98 ? 17.256 22.159 -35.284 1.00 69.50 98 TYR A O 1
ATOM 830 N N . VAL A 1 99 ? 16.007 20.857 -36.617 1.00 70.31 99 VAL A N 1
ATOM 831 C CA . VAL A 1 99 ? 16.819 21.068 -37.820 1.00 70.31 99 VAL A CA 1
ATOM 832 C C . VAL A 1 99 ? 16.156 22.174 -38.634 1.00 70.31 99 VAL A C 1
ATOM 834 O O . VAL A 1 99 ? 15.158 21.942 -39.312 1.00 70.31 99 VAL A O 1
ATOM 837 N N . ASN A 1 100 ? 16.684 23.394 -38.538 1.00 65.94 100 ASN A N 1
ATOM 838 C CA . ASN A 1 100 ? 16.252 24.492 -39.397 1.00 65.94 100 ASN A CA 1
ATOM 839 C C . ASN A 1 100 ? 16.886 24.289 -40.782 1.00 65.94 100 ASN A C 1
ATOM 841 O O . ASN A 1 100 ? 18.064 24.583 -40.974 1.00 65.94 100 ASN A O 1
ATOM 845 N N . CYS A 1 101 ? 16.133 23.732 -41.728 1.00 57.72 101 CYS A N 1
ATOM 846 C CA . CYS A 1 101 ? 16.521 23.718 -43.137 1.00 57.72 101 CYS A CA 1
ATOM 847 C C . CYS A 1 101 ? 16.148 25.074 -43.749 1.00 57.72 101 CYS A C 1
ATOM 849 O O . CYS A 1 101 ? 15.043 25.232 -44.268 1.00 57.72 101 CYS A O 1
ATOM 851 N N . SER A 1 102 ? 17.042 26.054 -43.626 1.00 56.53 102 SER A N 1
ATOM 852 C CA . SER A 1 102 ? 16.947 27.375 -44.266 1.00 56.53 102 SER A CA 1
ATOM 853 C C . SER A 1 102 ? 18.077 27.572 -45.259 1.00 56.53 102 SER A C 1
ATOM 855 O O . SER A 1 102 ? 19.225 27.291 -44.845 1.00 56.53 102 SER A O 1
#

Sequence (102 aa):
MFLKRHKYHENSTQCGWGISAFCNCFDVWDISDEPMLYDLSRDVYEDHPISPNTSEYQEVVGYLRSYLSDWEDSVHYPPSQFSSVWNSKHSFWLQPVYVNCS

InterPro domains:
  IPR017850 Alkaline-phosphatase-like, core domain superfamily [G3DSA:3.40.720.10] (78-97)
  IPR017850 Alkaline-phosphatase-like, core domain superfamily [SSF53649] (7-84)

Secondary structure (DSSP, 8-state):
---EEEEEEEEEE--SSSS-S-EEEEEEEE-SSS--B--TTT-TT--SPBPTTSHHHHHHHHHHHHHHHHHHHH--PPPPTTSSHHHHS--GGGSPP-----

Foldseek 3Di:
DWDKDFDADDPADADAFEDHRHGDPVHIDTCVVPDWADDCVVCVRHHDTDDCPDPVNVVVVVVVVVVVVVVVVVDDDDPDLVPDV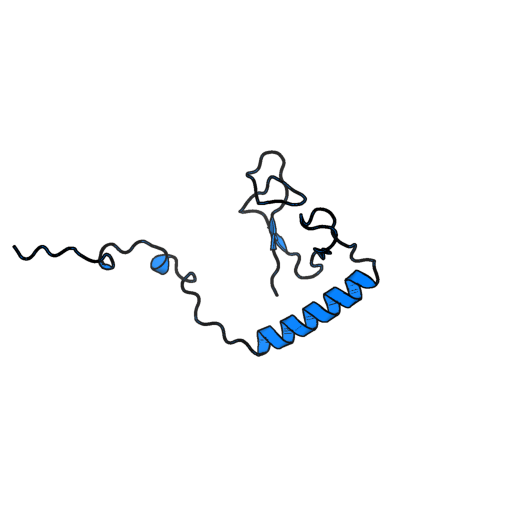VSVDDDVVPDPDPDPPD

Radius of gyration: 20.74 Å; Cα contacts (8 Å, |Δi|>4): 94; chains: 1; bounding box: 38×41×61 Å

Organism: Halocaridina rubra (NCBI:txid373956)

Solvent-accessible surface area (backbone atoms only — not comparable to full-atom values): 6567 Å² total; per-residue (Å²): 128,90,40,73,42,65,39,70,42,95,90,43,51,72,58,67,80,36,86,39,62,19,24,39,96,88,43,67,42,79,31,54,92,64,65,88,42,62,55,60,92,82,35,75,54,53,65,67,63,55,54,79,89,37,69,68,41,51,54,53,53,50,52,52,51,53,53,49,52,58,46,58,76,70,56,83,80,74,84,65,68,75,78,40,72,70,68,71,46,88,52,77,88,74,51,86,75,85,77,83,91,124

Mean predicted aligned error: 10.19 Å

Nearest PDB structures (foldseek):
  4fdi-assembly1_A  TM=8.657E-01  e=7.516E-01  Homo sapiens
  1e3c-assembly1_P-2  TM=7.967E-01  e=1.045E+00  Homo sapiens